Protein AF-A0A969FMH1-F1 (afdb_monomer_lite)

Radius of gyration: 16.55 Å; chains: 1; bounding box: 31×51×39 Å

Structure (mmCIF, N/CA/C/O backbone):
data_AF-A0A969FMH1-F1
#
_entry.id   AF-A0A969FMH1-F1
#
loop_
_atom_site.group_PDB
_atom_site.id
_atom_site.type_symbol
_atom_site.label_atom_id
_atom_site.label_alt_id
_atom_site.label_comp_id
_atom_site.label_asym_id
_atom_site.label_entity_id
_atom_site.label_seq_id
_atom_site.pdbx_PDB_ins_code
_atom_site.Cartn_x
_atom_site.Cartn_y
_atom_site.Cartn_z
_atom_site.occupancy
_atom_site.B_iso_or_equiv
_atom_site.auth_seq_id
_atom_site.auth_comp_id
_atom_site.auth_asym_id
_atom_site.auth_atom_id
_atom_site.pdbx_PDB_model_num
ATOM 1 N N . ALA A 1 1 ? -5.055 7.799 17.944 1.00 42.47 1 ALA A N 1
ATOM 2 C CA . ALA A 1 1 ? -3.916 8.040 17.038 1.00 42.47 1 ALA A CA 1
ATOM 3 C C . ALA A 1 1 ? -3.241 6.701 16.801 1.00 42.47 1 ALA A C 1
ATOM 5 O O . ALA A 1 1 ? -3.170 5.930 17.751 1.00 42.47 1 ALA A O 1
ATOM 6 N N . LEU A 1 2 ? -2.803 6.446 15.564 1.00 45.50 2 LEU A N 1
ATOM 7 C CA . LEU A 1 2 ? -2.339 5.176 14.965 1.00 45.50 2 LEU A CA 1
ATOM 8 C C . LEU A 1 2 ? -1.203 4.419 15.692 1.00 45.50 2 LEU A C 1
ATOM 10 O O . LEU A 1 2 ? -0.646 3.466 15.162 1.00 45.50 2 LEU A O 1
ATOM 14 N N . VAL A 1 3 ? -0.834 4.828 16.904 1.00 40.69 3 VAL A N 1
ATOM 15 C CA . VAL A 1 3 ? 0.254 4.256 17.687 1.00 40.69 3 VAL A CA 1
ATOM 16 C C . VAL A 1 3 ? -0.076 4.486 19.160 1.00 40.69 3 VAL A C 1
ATOM 18 O O . VAL A 1 3 ? -0.140 5.627 19.621 1.00 40.69 3 VAL A O 1
ATOM 21 N N . GLY A 1 4 ? -0.318 3.413 19.913 1.00 50.41 4 GLY A N 1
ATOM 22 C CA . GLY A 1 4 ? -0.288 3.505 21.372 1.00 50.41 4 GLY A CA 1
ATOM 23 C C . GLY A 1 4 ? 1.136 3.856 21.823 1.00 50.41 4 GLY A C 1
ATOM 24 O O . GLY A 1 4 ? 2.086 3.430 21.165 1.00 50.41 4 GLY A O 1
ATOM 25 N N . PRO A 1 5 ? 1.325 4.582 22.939 1.00 56.19 5 PRO A N 1
ATOM 26 C CA . PRO A 1 5 ? 2.644 5.061 23.377 1.00 56.19 5 PRO A CA 1
ATOM 27 C C . PRO A 1 5 ? 3.689 3.950 23.589 1.00 56.19 5 PRO A C 1
ATOM 29 O O . PRO A 1 5 ? 4.877 4.240 23.665 1.00 56.19 5 PRO A O 1
ATOM 32 N N . ASN A 1 6 ? 3.257 2.685 23.638 1.00 56.69 6 ASN A N 1
ATOM 33 C CA . ASN A 1 6 ? 4.088 1.526 23.948 1.00 56.69 6 ASN A CA 1
ATOM 34 C C . ASN A 1 6 ? 4.373 0.607 22.745 1.00 56.69 6 ASN A C 1
ATOM 36 O O . ASN A 1 6 ? 4.898 -0.486 22.939 1.00 56.69 6 ASN A O 1
ATOM 40 N N . VAL A 1 7 ? 4.040 1.007 21.511 1.00 57.75 7 VAL A N 1
ATOM 41 C CA . VAL A 1 7 ? 4.444 0.257 20.310 1.00 57.75 7 VAL A CA 1
ATOM 42 C C . VAL A 1 7 ? 5.745 0.849 19.780 1.00 57.75 7 VAL A C 1
ATOM 44 O O . VAL A 1 7 ? 5.782 2.000 19.342 1.00 57.75 7 VAL A O 1
ATOM 47 N N . GLN A 1 8 ? 6.825 0.064 19.815 1.00 53.00 8 GLN A N 1
ATOM 48 C CA . GLN A 1 8 ? 8.084 0.442 19.182 1.00 53.00 8 GLN A CA 1
ATOM 49 C C . GLN A 1 8 ? 7.853 0.490 17.665 1.00 53.00 8 GLN A C 1
ATOM 51 O O . GLN A 1 8 ? 7.720 -0.539 17.006 1.00 53.00 8 GLN A O 1
ATOM 56 N N . ARG A 1 9 ? 7.719 1.703 17.120 1.00 56.28 9 ARG A N 1
ATOM 57 C CA . ARG A 1 9 ? 7.534 1.915 15.683 1.00 56.28 9 ARG A CA 1
ATOM 58 C C . ARG A 1 9 ? 8.796 1.469 14.965 1.00 56.28 9 ARG A C 1
ATOM 60 O O . ARG A 1 9 ? 9.835 2.102 15.131 1.00 56.28 9 ARG A O 1
ATOM 67 N N . VAL A 1 10 ? 8.691 0.396 14.182 1.00 64.00 10 VAL A N 1
ATOM 68 C CA . VAL A 1 10 ? 9.814 -0.115 13.387 1.00 64.00 10 VAL A CA 1
ATOM 69 C C . VAL A 1 10 ? 10.289 0.952 12.402 1.00 64.00 10 VAL A C 1
ATOM 71 O O . VAL A 1 10 ? 11.493 1.091 12.274 1.00 64.00 10 VAL A O 1
ATOM 74 N N . TRP A 1 11 ? 9.385 1.777 11.846 1.00 59.72 11 TRP A N 1
ATOM 75 C CA . TRP A 1 11 ? 9.665 3.036 11.138 1.00 59.72 11 TRP A CA 1
ATOM 76 C C . TRP A 1 11 ? 8.528 4.049 11.343 1.00 59.72 11 TRP A C 1
ATOM 78 O O . TRP A 1 11 ? 7.372 3.671 11.539 1.00 59.72 11 TRP A O 1
ATOM 88 N N . LYS A 1 12 ? 8.853 5.348 11.311 1.00 62.19 12 LYS A N 1
ATOM 89 C CA . LYS A 1 12 ? 7.861 6.429 11.270 1.00 62.19 12 LYS A CA 1
ATOM 90 C C . LYS A 1 12 ? 7.517 6.696 9.804 1.00 62.19 12 LYS A C 1
ATOM 92 O O . LYS A 1 12 ? 8.313 7.310 9.102 1.00 62.19 12 LYS A O 1
ATOM 97 N N . ASP A 1 13 ? 6.359 6.225 9.352 1.00 65.56 13 ASP A N 1
ATOM 98 C CA . ASP A 1 13 ? 5.837 6.554 8.023 1.00 65.56 13 ASP A CA 1
ATOM 99 C C . ASP A 1 13 ? 5.255 7.974 8.052 1.00 65.56 13 ASP A C 1
ATOM 101 O O . ASP A 1 13 ? 4.100 8.200 8.424 1.00 65.56 13 ASP A O 1
ATOM 105 N N . THR A 1 14 ? 6.102 8.957 7.742 1.00 68.12 14 THR A N 1
ATOM 106 C CA . THR A 1 14 ? 5.737 10.377 7.784 1.00 68.12 14 THR A CA 1
ATOM 107 C C . THR A 1 14 ? 4.613 10.698 6.802 1.00 68.12 14 THR A C 1
ATOM 109 O O . THR A 1 14 ? 3.745 11.501 7.126 1.00 68.12 14 THR A O 1
ATOM 112 N N . TYR A 1 15 ? 4.574 10.025 5.647 1.00 70.69 15 TYR A N 1
ATOM 113 C CA . TYR A 1 15 ? 3.555 10.255 4.626 1.00 70.69 15 TYR A CA 1
ATOM 114 C C . TYR A 1 15 ? 2.172 9.807 5.108 1.00 70.69 15 TYR A C 1
ATOM 116 O O . TYR A 1 15 ? 1.187 10.527 4.929 1.00 70.69 15 TYR A O 1
ATOM 124 N N . LEU A 1 16 ? 2.080 8.648 5.763 1.00 70.88 16 LEU A N 1
ATOM 125 C CA . LEU A 1 16 ? 0.815 8.161 6.304 1.00 70.88 16 LEU A CA 1
ATOM 126 C C . LEU A 1 16 ?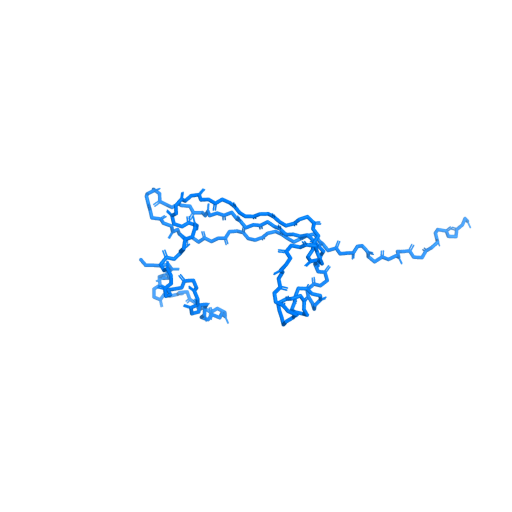 0.304 9.034 7.463 1.00 70.88 16 LEU A C 1
ATOM 128 O O . LEU A 1 16 ? -0.899 9.299 7.542 1.00 70.88 16 LEU A O 1
ATOM 132 N N . GLU A 1 17 ? 1.198 9.491 8.346 1.00 71.75 17 GLU A N 1
ATOM 133 C CA . GLU A 1 17 ? 0.849 10.382 9.462 1.00 71.75 17 GLU A CA 1
ATOM 134 C C . GLU A 1 17 ? 0.397 11.770 8.970 1.00 71.75 17 GLU A C 1
ATOM 136 O O . GLU A 1 17 ? -0.658 12.250 9.393 1.00 71.75 17 GLU A O 1
ATOM 141 N N . GLU A 1 18 ? 1.148 12.399 8.059 1.00 77.31 18 GLU A N 1
ATOM 142 C CA . GLU A 1 18 ? 0.852 13.737 7.521 1.00 77.31 18 GLU A CA 1
ATOM 143 C C . GLU A 1 18 ? -0.462 13.771 6.737 1.00 77.31 18 GLU A C 1
ATOM 145 O O . GLU A 1 18 ? -1.248 14.707 6.884 1.00 77.31 18 GLU A O 1
ATOM 150 N N . ASN A 1 19 ? -0.752 12.716 5.971 1.00 76.69 19 ASN A N 1
ATOM 151 C CA . ASN A 1 19 ? -2.002 12.600 5.222 1.00 76.69 19 ASN A CA 1
ATOM 152 C C . ASN A 1 19 ? -3.169 12.056 6.063 1.00 76.69 19 ASN A C 1
ATOM 154 O O . ASN A 1 19 ? -4.229 11.767 5.511 1.00 76.69 19 ASN A O 1
ATOM 158 N N . GLN A 1 20 ? -2.996 11.878 7.380 1.00 80.31 20 GLN A N 1
ATOM 159 C CA . GLN A 1 20 ? -4.009 11.322 8.289 1.00 80.31 20 GLN A CA 1
ATOM 160 C C . GLN A 1 20 ? -4.606 9.989 7.798 1.00 80.31 20 GLN A C 1
ATOM 162 O O . GLN A 1 20 ? -5.798 9.727 7.948 1.00 80.31 20 GLN A O 1
ATOM 167 N N . GLY A 1 21 ? -3.778 9.134 7.192 1.00 81.25 21 GLY A N 1
ATOM 168 C CA . GLY A 1 21 ? -4.211 7.876 6.584 1.00 81.25 21 GLY A CA 1
ATOM 169 C C . GLY A 1 21 ? -4.697 7.987 5.135 1.00 81.25 21 GLY A C 1
ATOM 170 O O . GLY A 1 21 ? -4.989 6.959 4.532 1.00 81.25 21 GLY A O 1
ATOM 171 N N . GLY A 1 22 ? -4.766 9.186 4.550 1.00 87.62 22 GLY A N 1
ATOM 172 C CA . GLY A 1 22 ? -5.094 9.415 3.140 1.00 87.62 22 GLY A CA 1
ATOM 173 C C . GLY A 1 22 ? -6.344 8.655 2.687 1.00 87.62 22 GLY A C 1
ATOM 174 O O . GLY A 1 22 ? -7.358 8.613 3.386 1.00 87.62 22 GLY A O 1
ATOM 175 N N . ARG A 1 23 ? -6.254 7.977 1.537 1.00 89.25 23 ARG A N 1
ATOM 176 C CA . ARG A 1 23 ? -7.333 7.115 1.020 1.00 89.25 23 ARG A CA 1
ATOM 177 C C . ARG A 1 23 ? -7.790 6.018 1.985 1.00 89.25 23 ARG A C 1
ATOM 179 O O . ARG A 1 23 ? -8.961 5.651 2.013 1.00 89.25 23 ARG A O 1
ATOM 186 N N . TYR A 1 24 ? -6.892 5.519 2.827 1.00 91.75 24 TYR A N 1
ATOM 187 C CA . TYR A 1 24 ? -7.187 4.434 3.759 1.00 91.75 24 TYR A CA 1
ATOM 188 C C . TYR A 1 24 ? -8.133 4.891 4.870 1.00 91.75 24 TYR A C 1
ATOM 190 O O . TYR A 1 24 ? -8.970 4.109 5.318 1.00 91.75 24 TYR A O 1
ATOM 198 N N . ALA A 1 25 ? -8.081 6.171 5.258 1.00 90.00 25 ALA A N 1
ATOM 199 C CA . ALA A 1 25 ? -9.045 6.759 6.188 1.00 90.00 25 ALA A CA 1
ATOM 200 C C . ALA A 1 25 ? -10.468 6.804 5.599 1.00 90.00 25 ALA A C 1
ATOM 202 O O . ALA A 1 25 ? -11.444 6.735 6.347 1.00 90.00 25 ALA A O 1
ATOM 203 N N . LEU A 1 26 ? -10.587 6.822 4.266 1.00 91.56 26 LEU A N 1
ATOM 204 C CA . LEU A 1 26 ? -11.848 6.750 3.522 1.00 91.56 26 LEU A CA 1
ATOM 205 C C . LEU A 1 26 ? -12.320 5.310 3.255 1.00 91.56 26 LEU A C 1
ATOM 207 O O . LEU A 1 26 ? -13.273 5.107 2.510 1.00 91.56 26 LEU A O 1
ATOM 211 N N . ARG A 1 27 ? -11.697 4.305 3.893 1.00 92.06 27 ARG A N 1
ATOM 212 C CA . ARG A 1 27 ? -11.984 2.866 3.716 1.00 92.06 27 ARG A CA 1
ATOM 213 C C . ARG A 1 27 ? -11.641 2.321 2.328 1.00 92.06 27 ARG A C 1
ATOM 215 O O . ARG A 1 27 ? -12.071 1.222 1.986 1.00 92.06 27 ARG A O 1
ATOM 222 N N . GLU A 1 28 ? -10.843 3.045 1.552 1.00 94.62 28 GLU A N 1
ATOM 223 C CA . GLU A 1 28 ? -10.410 2.587 0.237 1.00 94.62 28 GLU A CA 1
ATOM 224 C C . GLU A 1 28 ? -9.268 1.575 0.361 1.00 94.62 28 GLU A C 1
ATOM 226 O O . GLU 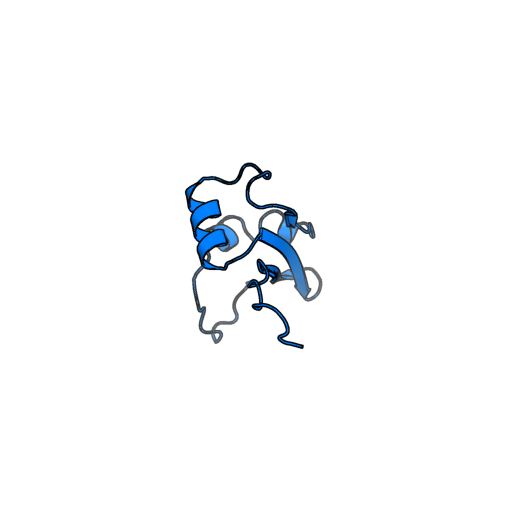A 1 28 ? -8.303 1.777 1.101 1.00 94.62 28 GLU A O 1
ATOM 231 N N . THR A 1 29 ? -9.369 0.486 -0.397 1.00 94.81 29 THR A N 1
ATOM 232 C CA . THR A 1 29 ? -8.274 -0.463 -0.625 1.00 94.81 29 THR A CA 1
ATOM 233 C C . THR A 1 29 ? -7.486 -0.058 -1.861 1.00 94.81 29 THR A C 1
ATOM 235 O O . THR A 1 29 ? -8.060 0.483 -2.806 1.00 94.81 29 THR A O 1
ATOM 238 N N . TYR A 1 30 ? -6.199 -0.390 -1.905 1.00 94.00 30 TYR A N 1
ATOM 239 C CA . TYR A 1 30 ? -5.375 -0.192 -3.095 1.00 94.00 30 TYR A CA 1
ATOM 240 C C . TYR A 1 30 ? -4.685 -1.495 -3.482 1.00 94.00 30 TYR A C 1
ATOM 242 O O . TYR A 1 30 ? -4.187 -2.202 -2.612 1.00 94.00 30 TYR A O 1
ATOM 250 N N . ALA A 1 31 ? -4.689 -1.838 -4.765 1.00 95.56 31 ALA A N 1
ATOM 251 C CA . ALA A 1 31 ? -4.083 -3.063 -5.262 1.00 95.56 31 ALA A CA 1
ATOM 252 C C . ALA A 1 31 ? -3.373 -2.787 -6.581 1.00 95.56 31 ALA A C 1
ATOM 254 O O . ALA A 1 31 ? -3.924 -2.128 -7.459 1.00 95.56 31 ALA A O 1
ATOM 255 N N . VAL A 1 32 ? -2.171 -3.333 -6.703 1.00 95.88 32 VAL A N 1
ATOM 256 C CA . VAL A 1 32 ? -1.300 -3.213 -7.864 1.00 95.88 32 VAL A CA 1
ATOM 257 C C . VAL A 1 32 ? -0.975 -4.617 -8.331 1.00 95.88 32 VAL A C 1
ATOM 259 O O . VAL A 1 32 ? -0.465 -5.424 -7.556 1.00 95.88 32 VAL A O 1
ATOM 262 N N . SER A 1 33 ? -1.309 -4.920 -9.584 1.00 95.75 33 SER A N 1
ATOM 263 C CA . SER A 1 33 ? -1.092 -6.250 -10.171 1.00 95.75 33 SER A CA 1
ATOM 264 C C . SER A 1 33 ? 0.290 -6.416 -10.806 1.00 95.75 33 SER A C 1
ATOM 266 O O . SER A 1 33 ? 0.780 -7.539 -10.907 1.00 95.75 33 SER A O 1
ATOM 268 N N . ASP A 1 34 ? 0.916 -5.310 -11.207 1.00 95.19 34 ASP A N 1
ATOM 269 C CA . ASP A 1 34 ? 2.279 -5.273 -11.723 1.00 95.19 34 ASP A CA 1
ATOM 270 C C . ASP A 1 34 ? 2.903 -3.894 -11.433 1.00 95.19 34 ASP A C 1
ATOM 272 O O . ASP A 1 34 ? 2.436 -2.868 -11.940 1.00 95.19 34 ASP A O 1
ATOM 276 N N . ILE A 1 35 ? 3.945 -3.864 -10.595 1.00 95.06 35 ILE A N 1
ATOM 277 C CA . ILE A 1 35 ? 4.614 -2.626 -10.153 1.00 95.06 35 ILE A CA 1
ATOM 278 C C . ILE A 1 35 ? 5.222 -1.818 -11.306 1.00 95.06 35 ILE A C 1
ATOM 280 O O . ILE A 1 35 ? 5.422 -0.614 -11.160 1.00 95.06 35 ILE A O 1
ATOM 284 N N . TYR A 1 36 ? 5.479 -2.446 -12.458 1.00 94.94 36 TYR A N 1
ATOM 285 C CA . TYR A 1 36 ? 6.064 -1.780 -13.621 1.00 94.94 36 TYR A CA 1
ATOM 286 C C . TYR A 1 36 ? 5.030 -1.042 -14.481 1.00 94.94 36 TYR A C 1
ATOM 288 O O . TYR A 1 36 ? 5.407 -0.229 -15.323 1.00 94.94 36 TYR A O 1
ATOM 296 N N . THR A 1 37 ? 3.732 -1.313 -14.298 1.00 94.44 37 THR A N 1
ATOM 297 C CA . THR A 1 37 ? 2.663 -0.736 -15.138 1.00 94.44 37 THR A CA 1
ATOM 298 C C . THR A 1 37 ? 1.836 0.343 -14.449 1.00 94.44 37 THR A C 1
ATOM 300 O O . THR A 1 37 ? 1.097 1.061 -15.114 1.00 94.44 37 THR A O 1
ATOM 303 N N . GLU A 1 38 ? 1.967 0.480 -13.132 1.00 90.44 38 GLU A N 1
ATOM 304 C CA . GLU A 1 38 ? 1.096 1.328 -12.307 1.00 90.44 38 GLU A CA 1
ATOM 305 C C . GLU A 1 38 ? 1.512 2.812 -12.278 1.00 90.44 38 GLU A C 1
ATOM 307 O O . GLU A 1 38 ? 0.850 3.648 -11.669 1.00 90.44 38 GLU A O 1
ATOM 312 N N . GLY A 1 39 ? 2.614 3.171 -12.947 1.00 91.25 39 GLY A N 1
ATOM 313 C CA . GLY A 1 39 ? 3.0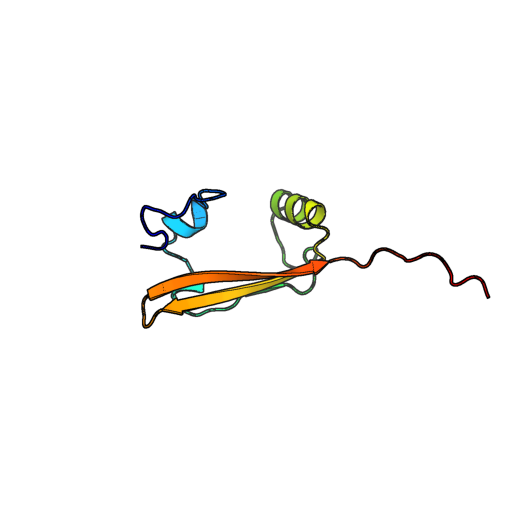98 4.555 -13.000 1.00 91.25 39 GLY A CA 1
ATOM 314 C C . GLY A 1 39 ? 3.709 5.047 -11.686 1.00 91.25 39 GLY A C 1
ATOM 315 O O . GLY A 1 39 ? 3.656 6.239 -11.393 1.00 91.25 39 GLY A O 1
ATOM 316 N N . HIS A 1 40 ? 4.266 4.141 -10.879 1.00 91.31 40 HIS A N 1
ATOM 317 C CA . HIS A 1 40 ? 5.057 4.504 -9.706 1.00 91.31 40 HIS A CA 1
ATOM 318 C C . HIS A 1 40 ? 6.318 5.284 -10.097 1.00 91.31 40 HIS A C 1
ATOM 320 O O . HIS A 1 40 ? 6.913 5.039 -11.149 1.00 91.31 40 HIS A O 1
ATOM 326 N N . ASP A 1 41 ? 6.758 6.182 -9.213 1.00 91.12 41 ASP A N 1
ATOM 327 C CA . ASP A 1 41 ? 8.060 6.825 -9.366 1.00 91.12 41 ASP A CA 1
ATOM 328 C C . ASP A 1 41 ? 9.181 5.771 -9.345 1.00 91.12 41 ASP A C 1
ATOM 330 O O . ASP A 1 41 ? 9.088 4.798 -8.584 1.00 91.12 41 ASP A O 1
ATOM 334 N N . PRO A 1 42 ? 10.271 5.958 -10.114 1.00 91.50 42 PRO A N 1
ATOM 335 C CA . PRO A 1 42 ? 11.348 4.970 -10.209 1.00 91.50 42 PRO A CA 1
ATOM 336 C C . PRO A 1 42 ? 11.918 4.535 -8.853 1.00 91.50 42 PRO A C 1
ATOM 338 O O . PRO A 1 42 ? 12.134 3.349 -8.630 1.00 91.50 42 PRO A O 1
ATOM 341 N N . CYS A 1 43 ? 12.069 5.466 -7.906 1.00 89.00 43 CYS A N 1
ATOM 342 C CA . CYS A 1 43 ? 12.564 5.160 -6.561 1.00 89.00 43 CYS A CA 1
ATOM 343 C C . CYS A 1 43 ? 11.637 4.224 -5.764 1.00 89.00 43 CYS A C 1
ATOM 345 O O . CYS A 1 43 ? 12.100 3.477 -4.904 1.00 89.00 43 CYS A O 1
ATOM 347 N N . HIS A 1 44 ? 10.330 4.243 -6.043 1.00 88.62 44 HIS A N 1
ATOM 348 C CA . HIS A 1 44 ? 9.365 3.349 -5.411 1.00 88.62 44 HIS A CA 1
ATOM 349 C C . HIS A 1 44 ? 9.401 1.963 -6.069 1.00 88.62 44 HIS A C 1
ATOM 351 O O . HIS A 1 44 ? 9.343 0.956 -5.366 1.00 88.62 44 HIS A O 1
ATOM 357 N N . VAL A 1 45 ? 9.572 1.893 -7.394 1.00 93.06 45 VAL A N 1
ATOM 358 C CA . VAL A 1 45 ? 9.783 0.618 -8.100 1.00 93.06 45 VAL A CA 1
ATOM 359 C C . VAL A 1 45 ? 11.035 -0.087 -7.566 1.00 93.06 45 VAL A C 1
ATOM 361 O O . VAL A 1 45 ? 10.941 -1.243 -7.169 1.00 93.06 45 VAL A O 1
ATOM 364 N N . GLU A 1 46 ? 12.160 0.623 -7.439 1.00 91.25 46 GLU A N 1
ATOM 365 C CA . GLU A 1 46 ? 13.417 0.075 -6.895 1.00 91.25 46 GLU A CA 1
ATOM 366 C C . GLU A 1 46 ? 13.255 -0.483 -5.471 1.00 91.25 46 GLU A C 1
ATOM 368 O O . GLU A 1 46 ? 13.817 -1.525 -5.130 1.00 91.25 46 GLU A O 1
ATOM 373 N N . LEU A 1 47 ? 12.466 0.184 -4.623 1.00 89.12 47 LEU A N 1
ATOM 374 C CA . LEU A 1 47 ? 12.158 -0.306 -3.279 1.00 89.12 47 LEU A CA 1
ATOM 375 C C . LEU A 1 47 ? 11.331 -1.601 -3.320 1.00 89.12 47 LEU A C 1
ATOM 377 O O . LEU A 1 47 ? 11.615 -2.541 -2.580 1.00 89.12 47 LEU A O 1
ATOM 381 N N . LEU A 1 48 ? 10.307 -1.660 -4.175 1.00 91.69 48 LEU A N 1
ATOM 382 C CA . LEU A 1 48 ? 9.445 -2.839 -4.318 1.00 91.69 48 LEU A CA 1
ATOM 383 C C . LEU A 1 48 ? 10.214 -4.039 -4.892 1.00 91.69 48 LEU A C 1
ATOM 385 O O . LEU A 1 48 ? 9.981 -5.173 -4.469 1.00 91.69 48 LEU A O 1
ATOM 389 N N . GLU A 1 49 ? 11.187 -3.792 -5.770 1.00 91.62 49 GLU A N 1
ATOM 390 C CA . GLU A 1 49 ? 12.113 -4.810 -6.274 1.00 91.62 49 GLU A CA 1
ATOM 391 C C . GLU A 1 49 ? 13.009 -5.392 -5.175 1.00 91.62 49 GLU A C 1
ATOM 393 O O . GLU A 1 49 ? 13.228 -6.602 -5.152 1.00 91.62 49 GLU A O 1
ATOM 398 N N . GLN A 1 50 ? 13.482 -4.576 -4.224 1.00 90.19 50 GLN A N 1
ATOM 399 C CA . GLN A 1 50 ? 14.255 -5.068 -3.071 1.00 90.19 50 GLN A CA 1
ATOM 400 C C . GLN A 1 50 ? 13.437 -6.001 -2.167 1.00 90.19 50 GLN A C 1
ATOM 402 O O . GLN A 1 50 ? 14.004 -6.872 -1.508 1.00 90.19 50 GLN A O 1
ATOM 407 N N . PHE A 1 51 ? 12.110 -5.850 -2.154 1.00 87.81 51 PHE A N 1
ATOM 408 C CA . PHE A 1 51 ? 11.184 -6.775 -1.494 1.00 87.81 51 PHE A CA 1
ATOM 409 C C . PHE A 1 51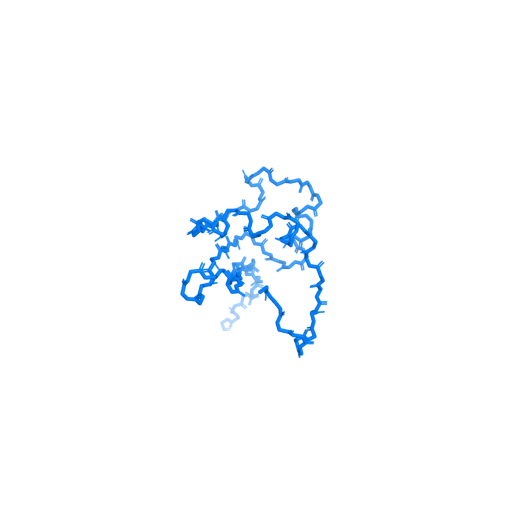 ? 10.773 -7.965 -2.378 1.00 87.81 51 PHE A C 1
ATOM 411 O O . PHE A 1 51 ? 9.907 -8.747 -1.983 1.00 87.81 51 PHE A O 1
ATOM 418 N N . GLU A 1 52 ? 11.362 -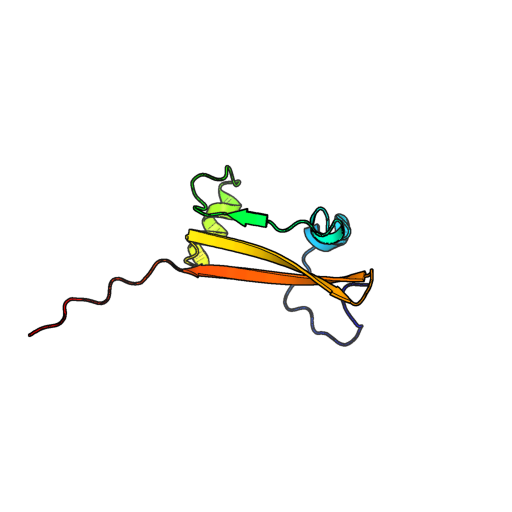8.095 -3.572 1.00 92.44 52 GLU A N 1
ATOM 419 C CA . GLU A 1 52 ? 11.019 -9.083 -4.603 1.00 92.44 52 GLU A CA 1
ATOM 420 C C . GLU A 1 52 ? 9.527 -9.070 -4.989 1.00 92.44 52 GLU A C 1
ATOM 422 O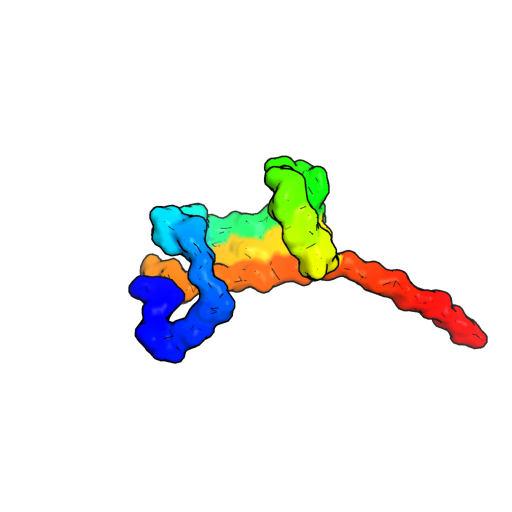 O . GLU A 1 52 ? 8.986 -10.065 -5.483 1.00 92.44 52 GLU A O 1
ATOM 427 N N . ALA A 1 53 ? 8.837 -7.950 -4.761 1.00 93.44 53 ALA A N 1
ATOM 428 C CA . ALA A 1 53 ? 7.408 -7.823 -4.988 1.00 93.44 53 ALA A CA 1
ATOM 429 C C . ALA A 1 53 ? 7.122 -7.466 -6.449 1.00 93.44 53 ALA A C 1
ATOM 431 O O . ALA A 1 53 ? 7.691 -6.523 -6.987 1.00 93.44 53 ALA A O 1
ATOM 432 N N . ARG A 1 54 ? 6.179 -8.174 -7.080 1.00 94.81 54 ARG A N 1
ATOM 433 C CA . ARG A 1 54 ? 5.623 -7.774 -8.388 1.00 94.81 54 ARG A CA 1
ATOM 434 C C . ARG A 1 54 ? 4.210 -7.233 -8.299 1.00 94.81 54 ARG A C 1
ATOM 436 O O . ARG A 1 54 ? 3.835 -6.385 -9.097 1.00 94.81 54 ARG A O 1
ATOM 443 N N . ALA A 1 55 ? 3.441 -7.718 -7.340 1.00 95.06 55 ALA A N 1
ATOM 444 C CA . ALA A 1 55 ? 2.094 -7.252 -7.076 1.00 95.06 55 ALA A CA 1
ATOM 445 C C . ALA A 1 55 ? 1.939 -7.038 -5.574 1.00 95.06 55 ALA A C 1
ATOM 447 O O . ALA A 1 55 ? 2.599 -7.708 -4.775 1.00 95.06 55 ALA A O 1
ATOM 448 N N . TYR A 1 56 ? 1.066 -6.124 -5.175 1.00 95.25 56 TYR A N 1
ATOM 449 C CA . TYR A 1 56 ? 0.759 -5.913 -3.767 1.00 95.25 56 TYR A CA 1
ATOM 450 C C . TYR A 1 56 ? -0.654 -5.375 -3.570 1.00 95.25 56 TYR A C 1
ATOM 452 O O . TYR A 1 56 ? -1.263 -4.811 -4.475 1.00 95.25 56 TYR A O 1
ATOM 460 N N . MET A 1 57 ? -1.184 -5.553 -2.365 1.00 96.00 57 MET A N 1
ATOM 461 C CA . MET A 1 57 ? -2.448 -4.963 -1.943 1.00 96.00 57 MET A CA 1
ATOM 462 C C . MET A 1 57 ? -2.325 -4.363 -0.550 1.00 96.00 57 MET A C 1
ATOM 464 O O . MET A 1 57 ? -1.656 -4.918 0.320 1.00 96.00 57 MET A O 1
ATOM 468 N N . LEU A 1 58 ? -3.006 -3.242 -0.349 1.00 93.81 58 LEU A N 1
ATOM 469 C CA . LEU A 1 58 ? -3.060 -2.461 0.876 1.00 93.81 58 LEU A CA 1
ATOM 470 C C . LEU A 1 58 ? -4.524 -2.333 1.298 1.00 93.81 58 LEU A C 1
ATOM 472 O O . LEU A 1 58 ? -5.355 -1.795 0.560 1.00 93.81 58 LEU A O 1
ATOM 476 N N . VAL A 1 59 ? -4.843 -2.844 2.484 1.00 95.75 59 VAL A N 1
ATOM 477 C CA . VAL A 1 59 ? -6.206 -2.871 3.024 1.00 95.75 59 VAL A CA 1
ATOM 478 C C . VAL A 1 59 ? -6.245 -2.150 4.367 1.00 95.75 59 VAL A C 1
ATOM 480 O O . VAL A 1 59 ? -5.462 -2.490 5.256 1.00 95.75 59 VAL A O 1
ATOM 483 N N . PRO A 1 60 ? -7.151 -1.179 4.564 1.00 94.31 60 PRO A N 1
ATOM 484 C CA . PRO A 1 60 ? -7.260 -0.490 5.837 1.00 94.31 60 PRO A CA 1
ATOM 485 C C . PRO A 1 60 ? -7.907 -1.382 6.905 1.00 94.31 60 PRO A C 1
ATOM 487 O O . PRO A 1 60 ? -8.941 -2.012 6.681 1.00 94.31 60 PRO A O 1
ATOM 490 N N . ILE A 1 61 ? -7.322 -1.391 8.101 1.00 93.00 61 ILE A N 1
ATOM 491 C CA . ILE A 1 61 ? -7.861 -2.048 9.294 1.00 93.00 61 ILE A CA 1
ATOM 492 C C . ILE A 1 61 ? -8.496 -0.979 10.180 1.00 93.00 61 ILE A C 1
ATOM 494 O O . ILE A 1 61 ? -7.847 0.000 10.548 1.00 93.00 61 ILE A O 1
ATOM 498 N N . PHE A 1 62 ? -9.752 -1.188 10.572 1.00 91.75 62 PHE A N 1
ATOM 499 C CA . PHE A 1 62 ? -10.497 -0.264 11.425 1.00 91.75 62 PHE A CA 1
ATOM 500 C C . PHE A 1 62 ? -10.829 -0.869 12.783 1.00 91.75 62 PHE A C 1
ATOM 502 O O . PHE A 1 62 ? -11.264 -2.016 12.877 1.00 91.75 62 PHE A O 1
ATOM 509 N N . GLN A 1 63 ? -10.734 -0.038 13.819 1.00 90.81 63 GLN A N 1
ATOM 510 C CA . GLN A 1 63 ? -11.362 -0.279 15.112 1.00 90.81 63 GLN A CA 1
ATOM 511 C C . GLN A 1 63 ? -12.536 0.699 15.256 1.00 90.81 63 GLN A C 1
ATOM 513 O O . GLN A 1 63 ? -12.363 1.877 15.571 1.00 90.81 63 GLN A O 1
ATOM 518 N N . GLY A 1 64 ? -13.748 0.224 14.954 1.00 90.94 64 GLY A N 1
ATOM 519 C CA . GLY A 1 64 ? -14.930 1.081 14.838 1.00 90.94 64 GLY A CA 1
ATOM 520 C C . GLY A 1 64 ? -14.813 2.059 13.661 1.00 90.94 64 GLY A C 1
ATOM 521 O O . GLY A 1 64 ? -14.715 1.647 12.501 1.00 90.94 64 GLY A O 1
ATOM 522 N N . SER A 1 65 ? -14.836 3.361 13.954 1.00 88.38 65 SER A N 1
ATOM 523 C CA . SER A 1 65 ? -14.633 4.436 12.969 1.00 88.38 65 SER A CA 1
ATOM 524 C C . SER A 1 65 ? -13.179 4.903 12.859 1.00 88.38 65 SER A C 1
ATOM 526 O O . SER A 1 65 ? -12.867 5.678 11.960 1.00 88.38 65 SER A O 1
ATOM 528 N N . HIS A 1 66 ? -12.283 4.443 13.738 1.00 85.75 66 HIS A N 1
ATOM 529 C CA . HIS A 1 66 ? -10.881 4.848 13.718 1.00 85.75 66 HIS A CA 1
ATOM 530 C C . HIS A 1 66 ? -10.068 3.932 12.802 1.00 85.75 66 HIS A C 1
ATOM 532 O O . HIS A 1 66 ? -10.088 2.710 12.980 1.00 85.75 66 HIS A O 1
ATOM 538 N N . LEU A 1 67 ? -9.336 4.518 11.848 1.00 87.06 67 LEU A N 1
ATOM 539 C CA . LEU A 1 67 ? -8.309 3.797 11.099 1.00 87.06 67 LEU A CA 1
ATOM 540 C C . LEU A 1 67 ? -7.222 3.369 12.089 1.00 87.06 67 LEU A C 1
ATOM 542 O O . LEU A 1 67 ? -6.546 4.208 12.683 1.00 87.06 67 LEU A O 1
ATOM 546 N N . TRP A 1 68 ? -7.105 2.062 12.295 1.00 87.44 68 TRP A N 1
ATOM 547 C CA . TRP A 1 68 ? -6.180 1.461 13.250 1.00 87.44 68 TRP A CA 1
ATOM 548 C C . TRP A 1 68 ? -4.850 1.072 12.600 1.00 87.44 68 TRP A C 1
ATOM 550 O O . TRP A 1 68 ? -3.826 1.057 13.273 1.00 87.44 68 TRP A O 1
ATOM 560 N N . GLY A 1 69 ? -4.846 0.792 11.295 1.00 84.88 69 GLY A N 1
ATOM 561 C CA . GLY A 1 69 ? -3.631 0.483 10.548 1.00 84.88 69 GLY A CA 1
ATOM 562 C C . GLY A 1 69 ? -3.919 0.052 9.115 1.00 84.88 69 GLY A C 1
ATOM 563 O O . GLY A 1 69 ? -5.051 0.155 8.643 1.00 84.88 69 GLY A O 1
ATOM 564 N N . ILE A 1 70 ? -2.893 -0.448 8.430 1.00 91.06 70 ILE A N 1
ATOM 565 C CA . ILE A 1 70 ? -2.985 -0.983 7.067 1.00 91.06 70 ILE A CA 1
ATOM 566 C C . ILE A 1 70 ? -2.361 -2.376 7.057 1.00 91.06 70 ILE A C 1
ATOM 568 O O . ILE A 1 70 ? -1.269 -2.574 7.587 1.00 91.06 70 ILE A O 1
ATOM 572 N N . LEU A 1 71 ? -3.052 -3.336 6.445 1.00 92.00 71 LEU A N 1
ATOM 573 C CA . LEU A 1 71 ? -2.499 -4.636 6.093 1.00 92.00 71 LEU A CA 1
ATOM 574 C C . LEU A 1 71 ? -1.948 -4.572 4.671 1.00 92.00 71 LEU A C 1
ATOM 576 O O . LEU A 1 71 ? -2.700 -4.293 3.738 1.00 92.00 71 LEU A O 1
ATOM 580 N N . ALA A 1 72 ? -0.661 -4.863 4.518 1.00 91.81 72 ALA A N 1
ATOM 581 C CA . ALA A 1 72 ? -0.024 -5.023 3.222 1.00 91.81 72 ALA A CA 1
ATOM 582 C C . ALA A 1 72 ? 0.206 -6.509 2.926 1.00 91.81 72 ALA A C 1
ATOM 584 O O . ALA A 1 72 ? 0.713 -7.237 3.781 1.00 91.81 72 ALA A O 1
ATOM 585 N N . ALA A 1 73 ? -0.141 -6.953 1.721 1.00 93.81 73 ALA A N 1
ATOM 586 C CA . ALA A 1 73 ? 0.217 -8.273 1.217 1.00 93.81 73 ALA A CA 1
ATOM 587 C C . ALA A 1 73 ? 0.955 -8.127 -0.112 1.00 93.81 73 ALA A C 1
ATOM 589 O O . ALA A 1 73 ? 0.496 -7.410 -0.997 1.00 93.81 73 ALA A O 1
ATOM 590 N N . TYR A 1 74 ? 2.083 -8.822 -0.237 1.00 93.62 74 TYR A N 1
ATOM 591 C CA . TYR A 1 74 ? 2.968 -8.762 -1.395 1.00 93.62 74 TYR A CA 1
ATOM 592 C C . TYR A 1 74 ? 3.010 -10.123 -2.082 1.00 93.62 74 TYR A C 1
ATOM 594 O O . TYR A 1 74 ? 3.208 -11.155 -1.438 1.00 93.62 74 TYR A O 1
ATOM 602 N N . GLN A 1 75 ? 2.845 -10.124 -3.398 1.00 94.12 75 GLN A N 1
ATOM 603 C CA . GLN A 1 75 ? 3.141 -11.273 -4.232 1.00 94.12 75 GLN A CA 1
ATOM 604 C C . GLN A 1 75 ? 4.605 -11.195 -4.645 1.00 94.12 75 GLN A C 1
ATOM 606 O O . GLN A 1 75 ? 5.001 -10.348 -5.450 1.00 94.12 75 GLN A O 1
ATOM 611 N N . MET A 1 76 ? 5.392 -12.111 -4.096 1.00 89.88 76 MET A N 1
ATOM 612 C CA . MET A 1 76 ? 6.790 -12.253 -4.463 1.00 89.88 76 MET A CA 1
ATOM 613 C C . MET A 1 76 ? 6.919 -12.922 -5.832 1.00 89.88 76 MET A C 1
ATOM 615 O O . MET A 1 76 ? 6.108 -13.776 -6.222 1.00 89.88 76 MET A O 1
ATOM 619 N N . MET A 1 77 ? 7.955 -12.541 -6.565 1.00 78.00 77 MET A N 1
ATOM 620 C CA . MET A 1 77 ? 8.366 -13.238 -7.773 1.00 78.00 77 MET A CA 1
ATOM 621 C C . MET A 1 77 ? 8.909 -14.609 -7.384 1.00 78.00 77 MET A C 1
ATOM 623 O O . MET A 1 77 ? 9.865 -14.724 -6.628 1.00 78.00 77 MET A O 1
ATOM 627 N N . GLY A 1 78 ? 8.260 -15.677 -7.852 1.00 71.00 78 GLY A N 1
ATOM 628 C CA . GLY A 1 78 ? 8.690 -17.032 -7.528 1.00 71.00 78 GLY A CA 1
ATOM 629 C C . GLY A 1 78 ? 10.143 -17.254 -7.950 1.00 71.00 78 GLY A C 1
ATOM 630 O O . GLY A 1 78 ? 10.490 -17.048 -9.113 1.00 71.00 78 GLY A O 1
ATOM 631 N N . HIS A 1 79 ? 10.984 -17.717 -7.026 1.00 60.91 79 HIS A N 1
ATOM 632 C CA . HIS A 1 79 ? 12.302 -18.219 -7.388 1.00 60.91 79 HIS A CA 1
ATOM 633 C C . HIS A 1 79 ? 12.117 -19.429 -8.316 1.00 60.91 79 HIS A C 1
ATOM 635 O O . HIS A 1 79 ? 11.346 -20.348 -8.021 1.00 60.91 79 HIS A O 1
ATOM 641 N N . ALA A 1 80 ? 12.810 -19.453 -9.453 1.00 57.91 80 ALA A N 1
ATOM 642 C CA . ALA A 1 80 ? 12.824 -20.628 -10.313 1.00 57.91 80 ALA A CA 1
ATOM 643 C C . ALA A 1 80 ? 13.490 -21.787 -9.550 1.00 57.91 80 ALA A C 1
ATOM 645 O O . ALA A 1 80 ? 14.715 -21.881 -9.478 1.00 57.91 80 ALA A O 1
ATOM 646 N N . THR A 1 81 ? 12.697 -22.681 -8.959 1.00 55.69 81 THR A N 1
ATOM 647 C CA . THR A 1 81 ? 13.209 -23.932 -8.395 1.00 55.69 81 THR A CA 1
ATOM 648 C C . THR A 1 81 ? 13.686 -24.803 -9.549 1.00 55.69 81 THR A C 1
ATOM 650 O O . THR A 1 81 ? 12.910 -25.254 -10.393 1.00 55.69 81 THR A O 1
ATOM 653 N N . GLY A 1 82 ? 15.004 -24.991 -9.619 1.00 56.44 82 GLY A N 1
ATOM 654 C CA . GLY A 1 82 ? 15.661 -25.803 -10.632 1.00 56.44 82 GLY A CA 1
ATOM 655 C C . GLY A 1 82 ? 15.033 -27.194 -10.765 1.00 56.44 82 GLY A C 1
ATOM 656 O O . GLY A 1 82 ? 14.769 -27.873 -9.778 1.00 56.44 82 GLY A O 1
ATOM 657 N N . LYS A 1 83 ? 14.801 -27.581 -12.026 1.00 53.88 83 LYS A N 1
ATOM 658 C CA . LYS A 1 83 ? 14.460 -28.910 -12.566 1.00 53.88 83 LYS A CA 1
ATOM 659 C C . LYS A 1 83 ? 14.419 -30.047 -11.529 1.00 53.88 83 LYS A C 1
ATOM 661 O O . LYS A 1 83 ? 15.467 -30.498 -11.070 1.00 53.88 83 LYS A O 1
ATOM 666 N N . ARG A 1 84 ? 13.225 -30.623 -11.306 1.00 56.12 84 ARG A N 1
ATOM 667 C CA . ARG A 1 84 ? 13.074 -32.010 -10.822 1.00 56.12 84 ARG A CA 1
ATOM 668 C C . ARG A 1 84 ? 13.949 -32.912 -11.699 1.00 56.12 84 ARG A C 1
ATOM 670 O O . ARG A 1 84 ? 13.601 -33.178 -12.850 1.00 56.12 84 ARG A O 1
ATOM 677 N N . ARG A 1 85 ? 15.098 -33.352 -11.180 1.00 57.22 85 ARG A N 1
ATOM 678 C CA . ARG A 1 85 ? 15.794 -34.516 -11.732 1.00 57.22 85 ARG A CA 1
ATOM 679 C C . ARG A 1 85 ? 14.885 -35.716 -11.469 1.00 57.22 85 ARG A C 1
ATOM 681 O O . ARG A 1 85 ? 14.469 -35.923 -10.332 1.00 57.22 85 ARG A O 1
ATOM 688 N N . LYS A 1 86 ? 14.487 -36.369 -12.562 1.00 54.84 86 LYS A N 1
ATOM 689 C CA . LYS A 1 86 ? 13.810 -37.667 -12.556 1.00 54.84 86 LYS A CA 1
ATOM 690 C C . LYS A 1 86 ? 14.666 -38.708 -11.850 1.00 54.84 86 LYS A C 1
ATOM 692 O O . LYS A 1 86 ? 15.907 -38.586 -11.962 1.00 54.84 86 LYS A O 1
#

Foldseek 3Di:
DQDDPPDPPPDDPVVCVVCVNPVVLVQDKDKFQALVPPPDDPVVSVVCVVVQFGIKIWGFDDDVSHGNDIDMDGDHDDDPPDDDDD

Secondary structure (DSSP, 8-state):
--S-TTS--SS--HHHHHTTTHHHHTT--EEES-TTTS---HHHHHHHHHTTEEEEEEEEEEETTEEEEEEEEEEEPPP-------

pLDDT: mean 81.01, std 16.06, range [40.69, 96.0]

Sequence (86 aa):
ALVGPNVQRVWKDTYLEENQGGRYALRETYAVSDIYTEGHDPCHVELLEQFEARAYMLVPIFQGSHLWGILAAYQMMGHATGKRRK